Protein AF-A0A3N1Y1W2-F1 (afdb_monomer_lite)

Radius of gyration: 13.43 Å; chains: 1; bounding box: 50×23×30 Å

Organism: NCBI:txid1750597

Sequence (95 aa):
MHPESPPGPPAPRRCFCEIPLARLLRWVRLREAGYGTVELLRRARDAAEREEIAVVALLDVADEVLVREMAATGRDAAHLLACREALRRRLAGAD

Structure (mmCIF, N/CA/C/O backbone):
data_AF-A0A3N1Y1W2-F1
#
_entry.id   AF-A0A3N1Y1W2-F1
#
loop_
_atom_site.group_PDB
_atom_site.id
_atom_site.type_symbol
_atom_site.label_atom_id
_atom_site.label_alt_id
_atom_site.label_comp_id
_atom_site.label_asym_id
_atom_site.label_entity_id
_atom_site.label_seq_id
_atom_site.pdbx_PDB_ins_code
_atom_site.Cartn_x
_atom_site.Cartn_y
_atom_site.Cartn_z
_atom_site.occupancy
_atom_site.B_iso_or_equiv
_atom_site.auth_seq_id
_atom_site.auth_comp_id
_atom_site.auth_asym_id
_atom_site.auth_atom_id
_atom_site.pdbx_PDB_model_num
ATOM 1 N N . MET A 1 1 ? 32.365 2.344 13.270 1.00 36.91 1 MET A N 1
ATOM 2 C CA . MET A 1 1 ? 31.143 1.522 13.373 1.00 36.91 1 MET A CA 1
ATOM 3 C C . MET A 1 1 ? 30.010 2.374 12.819 1.00 36.91 1 MET A C 1
ATOM 5 O O . MET A 1 1 ? 29.548 3.269 13.512 1.00 36.91 1 MET A O 1
ATOM 9 N N . HIS A 1 2 ? 29.697 2.238 11.528 1.00 39.59 2 HIS A N 1
ATOM 10 C CA . HIS A 1 2 ? 28.581 2.977 10.931 1.00 39.59 2 HIS A CA 1
ATOM 11 C C . HIS A 1 2 ? 27.279 2.331 11.415 1.00 39.59 2 HIS A C 1
ATOM 13 O O . HIS A 1 2 ? 27.195 1.104 11.365 1.00 39.59 2 HIS A O 1
ATOM 19 N N . PRO A 1 3 ? 26.288 3.095 11.903 1.00 51.91 3 PRO A N 1
ATOM 20 C CA . PRO A 1 3 ? 24.970 2.533 12.133 1.00 51.91 3 PRO A CA 1
ATOM 21 C C . PRO A 1 3 ? 24.424 2.120 10.768 1.00 51.91 3 PRO A C 1
ATOM 23 O O . PRO A 1 3 ? 24.251 2.957 9.883 1.00 51.91 3 PRO A O 1
ATOM 26 N N . GLU A 1 4 ? 24.225 0.821 10.573 1.00 47.34 4 GLU A N 1
ATOM 27 C CA . GLU A 1 4 ? 23.556 0.310 9.386 1.00 47.34 4 GLU A CA 1
ATOM 28 C C . GLU A 1 4 ? 22.158 0.934 9.353 1.00 47.34 4 GLU A C 1
ATOM 30 O O . GLU A 1 4 ? 21.343 0.720 10.256 1.00 47.34 4 GLU A O 1
ATOM 35 N N . SER A 1 5 ? 21.904 1.786 8.357 1.00 47.47 5 SER A N 1
ATOM 36 C CA . SER A 1 5 ? 20.565 2.307 8.100 1.00 47.47 5 SER A CA 1
ATOM 37 C C . SER A 1 5 ? 19.606 1.119 8.042 1.00 47.47 5 SER A C 1
ATOM 39 O O . SER A 1 5 ? 19.909 0.146 7.345 1.00 47.47 5 SER A O 1
ATOM 41 N N . PRO A 1 6 ? 18.467 1.151 8.760 1.00 54.22 6 PRO A N 1
ATOM 42 C CA . PRO A 1 6 ? 17.512 0.057 8.686 1.00 54.22 6 PRO A CA 1
ATOM 43 C C . PRO A 1 6 ? 17.151 -0.167 7.212 1.00 54.22 6 PRO A C 1
ATOM 45 O O . PRO A 1 6 ? 16.948 0.821 6.496 1.00 54.22 6 PRO A O 1
ATOM 48 N N . PRO A 1 7 ? 17.085 -1.426 6.737 1.00 58.50 7 PRO A N 1
ATOM 49 C CA . PRO A 1 7 ? 16.740 -1.689 5.352 1.00 58.50 7 PRO A CA 1
ATOM 50 C C . PRO A 1 7 ? 15.393 -1.030 5.073 1.00 58.50 7 PRO A C 1
ATOM 52 O O . PRO A 1 7 ? 14.428 -1.236 5.822 1.00 58.50 7 PRO A O 1
ATOM 55 N N . GLY A 1 8 ? 15.362 -0.206 4.024 1.00 64.06 8 GLY A N 1
ATOM 56 C CA . GLY A 1 8 ? 14.157 0.474 3.571 1.00 64.06 8 GLY A CA 1
ATOM 57 C C . GLY A 1 8 ? 13.010 -0.506 3.286 1.00 64.06 8 GLY A C 1
ATOM 58 O O . GLY A 1 8 ? 13.187 -1.732 3.341 1.00 64.06 8 GLY A O 1
ATOM 59 N N . PRO A 1 9 ? 11.805 0.013 3.004 1.00 70.69 9 PRO A N 1
ATOM 60 C CA . PRO A 1 9 ? 10.707 -0.837 2.566 1.00 70.69 9 PRO A CA 1
ATOM 61 C C . PRO A 1 9 ? 11.155 -1.683 1.361 1.00 70.69 9 PRO A C 1
ATOM 63 O O . PRO A 1 9 ? 11.860 -1.170 0.490 1.00 70.69 9 PRO A O 1
ATOM 66 N N . PRO A 1 10 ? 10.804 -2.982 1.311 1.00 80.00 10 PRO A N 1
ATOM 67 C CA . PRO A 1 10 ? 11.085 -3.783 0.128 1.00 80.00 10 PRO A CA 1
ATOM 68 C C . PRO A 1 10 ? 10.349 -3.199 -1.082 1.00 80.00 10 PRO A C 1
ATOM 70 O O . PRO A 1 10 ? 9.249 -2.665 -0.934 1.00 80.00 10 PRO A O 1
ATOM 73 N N . ALA A 1 11 ? 10.926 -3.353 -2.275 1.00 83.81 11 ALA A N 1
ATOM 74 C CA . ALA A 1 11 ? 10.219 -3.047 -3.514 1.00 83.81 11 ALA A CA 1
ATOM 75 C C . ALA A 1 11 ? 8.932 -3.898 -3.590 1.00 83.81 11 ALA A C 1
ATOM 77 O O . ALA A 1 11 ? 9.028 -5.131 -3.496 1.00 83.81 11 ALA A O 1
ATOM 78 N N . PRO A 1 12 ? 7.743 -3.283 -3.730 1.00 89.31 12 PRO A N 1
ATOM 79 C CA . PRO A 1 12 ? 6.490 -4.016 -3.834 1.00 89.31 12 PRO A CA 1
ATOM 80 C C . PRO A 1 12 ? 6.468 -4.924 -5.060 1.00 89.31 12 PRO A C 1
ATOM 82 O O . PRO A 1 12 ? 6.798 -4.501 -6.168 1.00 89.31 12 PRO A O 1
ATOM 85 N N . ARG A 1 13 ? 6.027 -6.166 -4.871 1.00 93.19 13 ARG A N 1
ATOM 86 C CA . ARG A 1 13 ? 5.769 -7.118 -5.960 1.00 93.19 13 ARG A CA 1
ATOM 87 C C . ARG A 1 13 ? 4.280 -7.248 -6.255 1.00 93.19 13 ARG A C 1
ATOM 89 O O . ARG A 1 13 ? 3.917 -7.720 -7.325 1.00 93.19 13 ARG A O 1
ATOM 96 N N . ARG A 1 14 ? 3.434 -6.803 -5.326 1.00 94.88 14 ARG A N 1
ATOM 97 C CA . ARG A 1 14 ? 1.975 -6.788 -5.436 1.00 94.88 14 ARG A CA 1
ATOM 98 C C . ARG A 1 14 ? 1.432 -5.364 -5.519 1.00 94.88 14 ARG A C 1
ATOM 100 O O . ARG A 1 14 ? 1.872 -4.470 -4.797 1.00 94.88 14 ARG A O 1
ATOM 107 N N . CYS A 1 15 ? 0.442 -5.167 -6.381 1.00 95.75 15 CYS A N 1
ATOM 108 C CA . CYS A 1 15 ? -0.359 -3.954 -6.457 1.00 95.75 15 CYS A CA 1
ATOM 109 C C . CYS A 1 15 ? -1.375 -3.877 -5.302 1.00 95.75 15 CYS A C 1
ATOM 111 O O . CYS A 1 15 ? -1.708 -4.881 -4.671 1.00 95.75 15 CYS A O 1
ATOM 113 N N . PHE A 1 16 ? -1.931 -2.687 -5.056 1.00 95.25 16 PHE A N 1
ATOM 114 C CA . PHE A 1 16 ? -2.999 -2.467 -4.073 1.00 95.25 16 PHE A CA 1
ATOM 115 C C . PHE A 1 16 ? -4.190 -3.417 -4.263 1.00 95.25 16 PHE A C 1
ATOM 117 O O . PHE A 1 16 ? -4.784 -3.859 -3.285 1.00 95.25 16 PHE A O 1
ATOM 124 N N . CYS A 1 17 ? -4.534 -3.746 -5.512 1.00 95.38 17 CYS A N 1
ATOM 125 C CA . CYS A 1 17 ? -5.654 -4.629 -5.843 1.00 95.38 17 CYS A CA 1
ATOM 126 C C . CYS A 1 17 ? -5.377 -6.119 -5.562 1.00 95.38 17 CYS A C 1
ATOM 128 O O . CYS A 1 17 ? -6.314 -6.912 -5.522 1.00 95.38 17 CYS A O 1
ATOM 130 N N . GLU A 1 18 ? -4.117 -6.499 -5.338 1.00 96.12 18 GLU A N 1
ATOM 131 C CA . GLU A 1 18 ? -3.682 -7.884 -5.098 1.00 96.12 18 GLU A CA 1
ATOM 132 C C . GLU A 1 18 ? -3.524 -8.199 -3.603 1.00 96.12 18 GLU A C 1
ATOM 134 O O . GLU A 1 18 ? -3.311 -9.349 -3.214 1.00 96.12 18 GLU A O 1
ATOM 139 N N . ILE A 1 19 ? -3.627 -7.180 -2.747 1.00 95.50 19 ILE A N 1
ATOM 140 C CA . ILE A 1 19 ? -3.560 -7.325 -1.296 1.00 95.50 19 ILE A CA 1
ATOM 141 C C . ILE A 1 19 ? -4.979 -7.210 -0.727 1.00 95.50 19 ILE A C 1
ATOM 143 O O . ILE A 1 19 ? -5.685 -6.247 -1.029 1.00 95.50 19 ILE A O 1
ATOM 147 N N . PRO A 1 20 ? -5.414 -8.148 0.139 1.00 95.50 20 PRO A N 1
ATOM 148 C CA . PRO A 1 20 ? -6.714 -8.052 0.788 1.00 95.50 20 PRO A CA 1
ATOM 149 C C . PRO A 1 20 ? -6.896 -6.707 1.498 1.00 95.50 20 PRO A C 1
ATOM 151 O O . PRO A 1 20 ? -6.060 -6.316 2.316 1.00 95.50 20 PRO A O 1
ATOM 154 N N . LEU A 1 21 ? -8.022 -6.032 1.243 1.00 93.94 21 LEU A N 1
ATOM 155 C CA . LEU A 1 21 ? -8.304 -4.697 1.784 1.00 93.94 21 LEU A CA 1
ATOM 156 C C . LEU A 1 21 ? -8.141 -4.639 3.309 1.00 93.94 21 LEU A C 1
ATOM 158 O O . LEU A 1 21 ? -7.519 -3.717 3.822 1.00 93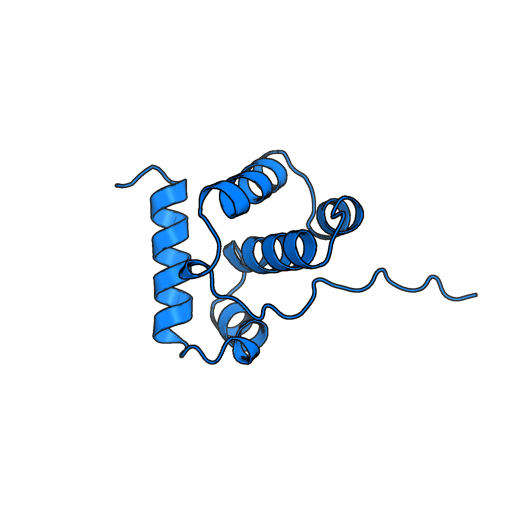.94 21 LEU A O 1
ATOM 162 N N . ALA A 1 22 ? -8.617 -5.654 4.036 1.00 93.88 22 ALA A N 1
ATOM 163 C CA . ALA A 1 22 ? -8.480 -5.732 5.492 1.00 93.88 22 ALA A CA 1
ATOM 164 C C . ALA A 1 22 ? -7.015 -5.666 5.974 1.00 93.88 22 ALA A C 1
ATOM 166 O O . ALA A 1 22 ? -6.739 -5.097 7.031 1.00 93.88 22 ALA A O 1
ATOM 167 N N . ARG A 1 23 ? -6.068 -6.205 5.192 1.00 95.31 23 ARG A N 1
ATOM 168 C CA . ARG A 1 23 ? -4.632 -6.148 5.503 1.00 95.31 23 ARG A CA 1
ATOM 169 C C . ARG A 1 23 ? -4.075 -4.749 5.269 1.00 95.31 23 ARG A C 1
ATOM 171 O O . ARG A 1 23 ? -3.381 -4.232 6.135 1.00 95.31 23 ARG A O 1
ATOM 178 N N . LEU A 1 24 ? -4.442 -4.103 4.160 1.00 94.69 24 LEU A N 1
ATOM 179 C CA . LEU A 1 24 ? -4.053 -2.712 3.894 1.00 94.69 24 LEU A CA 1
ATOM 180 C C . LEU A 1 24 ? -4.624 -1.760 4.955 1.00 94.69 24 LEU A C 1
ATOM 182 O O . LEU A 1 24 ? -3.886 -0.949 5.511 1.00 94.69 24 LEU A O 1
ATOM 186 N N . LEU A 1 25 ? -5.905 -1.917 5.307 1.00 93.69 25 LEU A N 1
ATOM 187 C CA . LEU A 1 25 ? -6.592 -1.102 6.315 1.00 93.69 25 LEU A CA 1
ATOM 188 C C . LEU A 1 25 ? -5.909 -1.147 7.681 1.00 93.69 25 LEU A C 1
ATOM 190 O O . LEU A 1 25 ? -5.828 -0.122 8.356 1.00 93.69 25 LEU A O 1
ATOM 194 N N . ARG A 1 26 ? -5.397 -2.314 8.091 1.00 94.94 26 ARG A N 1
ATOM 195 C CA . ARG A 1 26 ? -4.638 -2.450 9.342 1.00 94.94 26 ARG A CA 1
ATOM 196 C C . ARG A 1 26 ? -3.466 -1.466 9.388 1.00 94.94 26 ARG A C 1
ATOM 198 O O . ARG A 1 26 ? -3.265 -0.821 10.411 1.00 94.94 26 ARG A O 1
ATOM 205 N N . TRP A 1 27 ? -2.704 -1.354 8.303 1.00 95.31 27 TRP A N 1
ATOM 206 C CA . TRP A 1 27 ? -1.515 -0.501 8.247 1.00 95.31 27 TRP A CA 1
ATOM 207 C C . TRP A 1 27 ? -1.851 0.968 8.005 1.00 95.31 27 TRP A C 1
ATOM 209 O O . TRP A 1 27 ? -1.210 1.830 8.602 1.00 95.31 27 TRP A O 1
ATOM 219 N N . VAL A 1 28 ? -2.876 1.257 7.197 1.00 94.38 28 VAL A N 1
ATOM 220 C CA . VAL A 1 28 ? -3.371 2.628 6.988 1.00 94.38 28 VAL A CA 1
ATOM 221 C C . VAL A 1 28 ? -3.791 3.252 8.316 1.00 94.38 28 VAL A C 1
ATOM 223 O O . VAL A 1 28 ? -3.281 4.310 8.667 1.00 94.38 28 VAL A O 1
ATOM 226 N N . ARG A 1 29 ? -4.601 2.548 9.117 1.00 93.50 29 ARG A N 1
ATOM 227 C CA . ARG A 1 29 ? -5.047 3.031 10.436 1.00 93.50 29 ARG A CA 1
ATOM 228 C C . ARG A 1 29 ? -3.890 3.322 11.387 1.00 93.50 29 ARG A C 1
ATOM 230 O O . ARG A 1 29 ? -3.954 4.256 12.177 1.00 93.50 29 ARG A O 1
ATOM 237 N N . LEU A 1 30 ? -2.821 2.529 11.325 1.00 93.94 30 LEU A N 1
ATOM 238 C CA . LEU A 1 30 ? -1.627 2.794 12.125 1.00 93.94 30 LEU A CA 1
ATOM 239 C C . LEU A 1 30 ? -0.891 4.047 11.624 1.00 93.94 30 LEU A C 1
ATOM 241 O O . LEU A 1 30 ? -0.461 4.863 12.434 1.00 93.94 30 LEU A O 1
ATOM 245 N N . ARG A 1 31 ? -0.783 4.260 10.309 1.00 92.25 31 ARG A N 1
ATOM 246 C CA . ARG A 1 31 ? -0.210 5.510 9.786 1.00 92.25 31 ARG A CA 1
ATOM 247 C C . ARG A 1 31 ? -1.048 6.733 10.164 1.00 92.25 31 ARG A C 1
ATOM 249 O O . ARG A 1 31 ? -0.475 7.735 10.574 1.00 92.25 31 ARG A O 1
ATOM 256 N N . GLU A 1 32 ? -2.374 6.630 10.110 1.00 89.94 32 GLU A N 1
ATOM 257 C CA . GLU A 1 32 ? -3.301 7.681 10.562 1.00 89.94 32 GLU A CA 1
ATOM 258 C C . GLU A 1 32 ? -3.174 7.964 12.067 1.00 89.94 32 GLU A C 1
ATOM 260 O O . GLU A 1 32 ? -3.278 9.110 12.492 1.00 89.94 32 GLU A O 1
ATOM 265 N N . ALA A 1 33 ? -2.865 6.943 12.873 1.00 92.06 33 ALA A N 1
ATOM 266 C CA . ALA A 1 33 ? -2.552 7.090 14.295 1.00 92.06 33 ALA A CA 1
ATOM 267 C C . ALA A 1 33 ? -1.151 7.685 14.572 1.00 92.06 33 ALA A C 1
ATOM 269 O O . ALA A 1 33 ? -0.763 7.816 15.732 1.00 92.06 33 ALA A O 1
ATOM 270 N N . GLY A 1 34 ? -0.385 8.035 13.532 1.00 92.50 34 GLY A N 1
ATOM 271 C CA . GLY A 1 34 ? 0.912 8.707 13.639 1.00 92.50 34 GLY A CA 1
ATOM 272 C C . GLY A 1 34 ? 2.137 7.792 13.559 1.00 92.50 34 GLY A C 1
ATOM 273 O O . GLY A 1 34 ? 3.260 8.277 13.695 1.00 92.50 34 GLY A O 1
ATOM 274 N N . TYR A 1 35 ? 1.969 6.488 13.313 1.00 93.56 35 TYR A N 1
ATOM 275 C CA . TYR A 1 35 ? 3.108 5.577 13.176 1.00 93.56 35 TYR A CA 1
ATOM 276 C C . TYR A 1 35 ? 3.844 5.790 11.845 1.00 93.56 35 TYR A C 1
ATOM 278 O O . TYR A 1 35 ? 3.267 5.681 10.760 1.00 93.56 35 TYR A O 1
ATOM 286 N N . GLY A 1 36 ? 5.155 6.034 11.916 1.00 91.56 36 GLY A N 1
ATOM 287 C CA . GLY A 1 36 ? 5.999 6.197 10.731 1.00 91.56 36 GLY A CA 1
ATOM 288 C C . GLY A 1 36 ? 6.294 4.872 10.016 1.00 91.56 36 GLY A C 1
ATOM 289 O O . GLY A 1 36 ? 6.366 3.814 10.640 1.00 91.56 36 GLY A O 1
ATOM 290 N N . THR A 1 37 ? 6.559 4.917 8.705 1.00 91.50 37 THR A N 1
ATOM 291 C CA . THR A 1 37 ? 6.845 3.720 7.884 1.00 91.50 37 THR A CA 1
ATOM 292 C C . THR A 1 37 ? 7.989 2.869 8.443 1.00 91.50 37 THR A C 1
ATOM 294 O O . THR A 1 37 ? 7.867 1.650 8.523 1.00 91.50 37 THR A O 1
ATOM 297 N N . VAL A 1 38 ? 9.086 3.492 8.891 1.00 91.12 38 VAL A N 1
ATOM 298 C CA . VAL A 1 38 ? 10.230 2.776 9.495 1.00 91.12 38 VAL A CA 1
ATOM 299 C C . VAL A 1 38 ? 9.823 2.061 10.785 1.00 91.12 38 VAL A C 1
ATOM 301 O O . VAL A 1 38 ? 10.260 0.943 11.050 1.00 91.12 38 VAL A O 1
ATOM 304 N N . GLU A 1 39 ? 8.963 2.685 11.584 1.00 92.69 39 GLU A N 1
ATOM 305 C CA . GLU A 1 39 ? 8.463 2.118 12.832 1.00 92.69 39 GLU A CA 1
ATOM 306 C C . GLU A 1 39 ? 7.552 0.912 12.575 1.00 92.69 39 GLU A C 1
ATOM 308 O O . GLU A 1 39 ? 7.652 -0.106 13.258 1.00 92.69 39 GLU A O 1
ATOM 313 N N . LEU A 1 40 ? 6.704 0.994 11.548 1.00 93.62 40 LEU A N 1
ATOM 314 C CA . LEU A 1 40 ? 5.866 -0.117 11.106 1.00 93.62 40 LEU A CA 1
ATOM 315 C C . LEU A 1 40 ? 6.708 -1.273 10.560 1.00 93.62 40 LEU A C 1
ATOM 317 O O . LEU A 1 40 ? 6.474 -2.421 10.930 1.00 93.62 40 LEU A O 1
ATOM 321 N N . LEU A 1 41 ? 7.738 -0.988 9.757 1.00 93.19 41 LEU A N 1
ATOM 322 C CA . LEU A 1 41 ? 8.649 -2.012 9.231 1.00 93.19 41 LEU A CA 1
ATOM 323 C C . LEU A 1 41 ? 9.405 -2.761 10.335 1.00 93.19 41 LEU A C 1
ATOM 325 O O . LEU A 1 41 ? 9.693 -3.944 10.165 1.00 93.19 41 LEU A O 1
ATOM 329 N N . ARG A 1 42 ? 9.711 -2.102 11.462 1.00 91.00 42 ARG A N 1
ATOM 330 C CA . ARG A 1 42 ? 10.302 -2.750 12.649 1.00 91.00 42 ARG A CA 1
ATOM 331 C C . ARG A 1 42 ? 9.318 -3.662 13.386 1.00 91.00 42 ARG A C 1
ATOM 333 O O . ARG A 1 42 ? 9.756 -4.575 14.074 1.00 91.00 42 ARG A O 1
ATOM 340 N N . ARG A 1 43 ? 8.010 -3.415 13.261 1.00 90.75 43 ARG A N 1
ATOM 341 C CA . ARG A 1 43 ? 6.941 -4.244 13.849 1.00 90.75 43 ARG A CA 1
ATOM 342 C C . ARG A 1 43 ? 6.503 -5.401 12.955 1.00 90.75 43 ARG A C 1
ATOM 344 O O . ARG A 1 43 ? 5.812 -6.296 13.436 1.00 90.75 43 ARG A O 1
ATOM 351 N N . ALA A 1 44 ? 6.860 -5.363 11.676 1.00 93.25 44 ALA A N 1
ATOM 352 C CA . ALA A 1 44 ? 6.527 -6.413 10.730 1.00 93.25 44 ALA A CA 1
ATOM 353 C C . ALA A 1 44 ? 7.209 -7.729 11.124 1.00 93.25 44 ALA A C 1
ATOM 355 O O . ALA A 1 44 ? 8.418 -7.771 11.355 1.00 93.25 44 ALA A O 1
ATOM 356 N N . ARG A 1 45 ? 6.428 -8.804 11.188 1.00 92.94 45 ARG A N 1
ATOM 357 C CA . ARG A 1 45 ? 6.886 -10.133 11.619 1.00 92.94 45 ARG A CA 1
ATOM 358 C C . ARG A 1 45 ? 7.410 -10.980 10.471 1.00 92.94 45 ARG A C 1
ATOM 360 O O . ARG A 1 45 ? 8.214 -11.880 10.688 1.00 92.94 45 ARG A O 1
ATOM 367 N N . ASP A 1 46 ? 6.944 -10.703 9.261 1.00 92.75 46 ASP A N 1
ATOM 368 C CA . ASP A 1 46 ? 7.271 -11.469 8.069 1.00 92.75 46 ASP A CA 1
ATOM 369 C C . ASP A 1 46 ? 7.395 -10.571 6.828 1.00 92.75 46 ASP A C 1
ATOM 371 O O . ASP A 1 46 ? 7.135 -9.363 6.852 1.00 92.75 46 ASP A O 1
ATOM 375 N N . ALA A 1 47 ? 7.836 -11.171 5.722 1.00 91.06 47 ALA A N 1
ATOM 376 C CA . ALA A 1 47 ? 8.015 -10.470 4.456 1.00 91.06 47 ALA A CA 1
ATOM 377 C C . ALA A 1 47 ? 6.694 -9.946 3.865 1.00 91.06 47 ALA A C 1
ATOM 379 O O . ALA A 1 47 ? 6.709 -8.927 3.176 1.00 91.06 47 ALA A O 1
ATOM 380 N N . ALA A 1 48 ? 5.564 -10.602 4.144 1.00 92.75 48 ALA A N 1
ATOM 381 C CA . ALA A 1 48 ? 4.265 -10.183 3.631 1.00 92.75 48 ALA A CA 1
ATOM 382 C C . ALA A 1 48 ? 3.786 -8.902 4.328 1.00 92.75 48 ALA A C 1
ATOM 384 O O . ALA A 1 48 ? 3.374 -7.965 3.649 1.00 92.75 48 ALA A O 1
ATOM 385 N N . GLU A 1 49 ? 3.916 -8.820 5.655 1.00 95.06 49 GLU A N 1
ATOM 386 C CA . GLU A 1 49 ? 3.631 -7.604 6.422 1.00 95.06 49 GLU A CA 1
ATOM 387 C C . GLU A 1 49 ? 4.535 -6.445 5.968 1.00 95.06 49 GLU A C 1
ATOM 389 O O . GLU A 1 49 ? 4.057 -5.328 5.775 1.00 95.06 49 GLU A O 1
ATOM 394 N N . ARG A 1 50 ? 5.828 -6.704 5.720 1.00 94.62 50 ARG A N 1
ATOM 395 C CA . ARG A 1 50 ? 6.752 -5.685 5.184 1.00 94.62 50 ARG A CA 1
ATOM 396 C C . ARG A 1 50 ? 6.325 -5.173 3.810 1.00 94.62 50 ARG A C 1
ATOM 398 O O . ARG A 1 50 ? 6.416 -3.973 3.562 1.00 94.62 50 ARG A O 1
ATOM 405 N N . GLU A 1 51 ? 5.879 -6.063 2.928 1.00 94.06 51 GLU A N 1
ATOM 406 C CA . GLU A 1 51 ? 5.382 -5.686 1.604 1.00 94.06 51 GLU A CA 1
ATOM 407 C C . GLU A 1 51 ? 4.086 -4.872 1.693 1.00 94.06 51 GLU A C 1
ATOM 409 O O . GLU A 1 51 ? 3.952 -3.859 1.017 1.00 94.06 51 GLU A O 1
ATOM 414 N N . GLU A 1 52 ? 3.156 -5.249 2.568 1.00 95.62 52 GLU A N 1
ATOM 415 C CA . GLU A 1 52 ? 1.928 -4.478 2.793 1.00 95.62 52 GLU A CA 1
ATOM 416 C C . GLU A 1 52 ? 2.212 -3.066 3.293 1.00 95.62 52 GLU A C 1
ATOM 418 O O . GLU A 1 52 ? 1.610 -2.109 2.810 1.00 95.62 52 GLU A O 1
ATOM 423 N N . ILE A 1 53 ? 3.149 -2.926 4.234 1.00 95.56 53 ILE A N 1
ATOM 424 C CA . ILE A 1 53 ? 3.587 -1.621 4.733 1.00 95.56 53 ILE A CA 1
ATOM 425 C C . ILE A 1 53 ? 4.228 -0.805 3.608 1.00 95.56 53 ILE A C 1
ATOM 427 O O . ILE A 1 53 ? 3.956 0.389 3.504 1.00 95.56 53 ILE A O 1
ATOM 431 N N . ALA A 1 54 ? 5.047 -1.431 2.756 1.00 93.75 54 ALA A N 1
ATOM 432 C CA . ALA A 1 54 ? 5.649 -0.766 1.603 1.00 93.75 54 ALA A CA 1
ATOM 433 C C . ALA A 1 54 ? 4.582 -0.257 0.623 1.00 93.75 54 ALA A C 1
ATOM 435 O O . ALA A 1 54 ? 4.621 0.906 0.234 1.00 93.75 54 ALA A O 1
ATOM 436 N N . VAL A 1 55 ? 3.587 -1.086 0.292 1.00 95.19 55 VAL A N 1
ATOM 437 C CA . VAL A 1 55 ? 2.457 -0.689 -0.562 1.00 95.19 55 VAL A CA 1
ATOM 438 C C . VAL A 1 55 ? 1.672 0.463 0.067 1.00 95.19 55 VAL A C 1
ATOM 440 O O . VAL A 1 55 ? 1.395 1.456 -0.599 1.00 95.19 55 VAL A O 1
ATOM 443 N N . VAL A 1 56 ? 1.363 0.392 1.363 1.00 95.06 56 VAL A N 1
ATOM 444 C CA . VAL A 1 56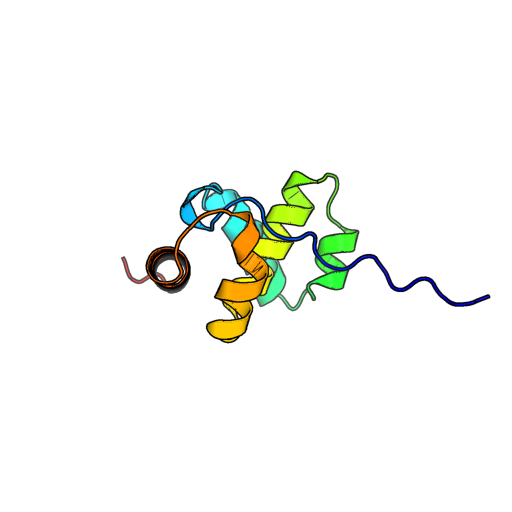 ? 0.640 1.462 2.072 1.00 95.06 56 VAL A CA 1
ATOM 445 C C . VAL A 1 56 ? 1.452 2.757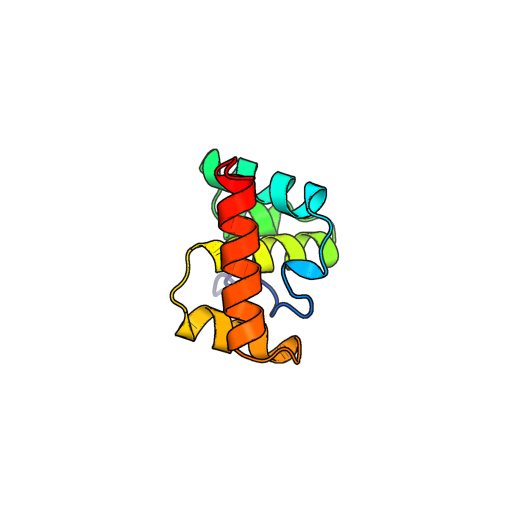 2.164 1.00 95.06 56 VAL A C 1
ATOM 447 O O . VAL A 1 56 ? 0.872 3.839 2.110 1.00 95.06 56 VAL A O 1
ATOM 450 N N . ALA A 1 57 ? 2.780 2.689 2.262 1.00 93.94 57 ALA A N 1
ATOM 451 C CA . ALA A 1 57 ? 3.633 3.877 2.253 1.00 93.94 57 ALA A CA 1
ATOM 452 C C . ALA A 1 57 ? 3.565 4.643 0.919 1.00 93.94 57 ALA A C 1
ATOM 454 O O . ALA A 1 57 ? 3.786 5.852 0.897 1.00 93.94 57 ALA A O 1
ATOM 455 N N . LEU A 1 58 ? 3.212 3.962 -0.173 1.00 94.81 58 LEU A N 1
ATOM 456 C CA . LEU A 1 58 ? 3.060 4.556 -1.500 1.00 94.81 58 LEU A CA 1
ATOM 457 C C . LEU A 1 58 ? 1.686 5.210 -1.729 1.00 94.81 58 LEU A C 1
ATOM 459 O O . LEU A 1 58 ? 1.439 5.771 -2.796 1.00 94.81 58 LEU A O 1
ATOM 463 N N . LEU A 1 59 ? 0.785 5.184 -0.743 1.00 93.81 59 LEU A N 1
ATOM 464 C CA . LEU A 1 59 ? -0.496 5.884 -0.848 1.00 93.81 59 LEU A CA 1
ATOM 465 C C . LEU A 1 59 ? -0.341 7.403 -0.916 1.00 93.81 59 LEU A C 1
ATOM 467 O O . LEU A 1 59 ? -1.178 8.032 -1.550 1.00 93.81 59 LEU A O 1
ATOM 471 N N . ASP A 1 60 ? 0.703 7.980 -0.318 1.00 89.62 60 ASP A N 1
ATOM 472 C CA . ASP A 1 60 ? 0.862 9.440 -0.170 1.00 89.62 60 ASP A CA 1
ATOM 473 C C . ASP A 1 60 ? 2.042 10.010 -0.965 1.00 89.62 60 ASP A C 1
ATOM 475 O O . ASP A 1 60 ? 2.448 11.152 -0.757 1.00 89.62 60 ASP A O 1
ATOM 479 N N . VAL A 1 61 ? 2.628 9.220 -1.866 1.00 93.19 61 VAL A N 1
ATOM 480 C CA . VAL A 1 61 ? 3.738 9.675 -2.713 1.00 93.19 61 VAL A CA 1
ATOM 481 C C . VAL A 1 61 ? 3.231 10.226 -4.043 1.00 93.19 61 VAL A C 1
ATOM 483 O O . VAL A 1 61 ? 2.128 9.897 -4.489 1.00 93.19 61 VAL A O 1
ATOM 486 N N . ALA A 1 62 ? 4.068 11.041 -4.688 1.00 96.56 62 ALA A N 1
ATOM 487 C CA . ALA A 1 62 ? 3.839 11.520 -6.047 1.00 96.56 62 ALA A CA 1
ATOM 488 C C . ALA A 1 62 ? 3.725 10.359 -7.052 1.00 96.56 62 ALA A C 1
ATOM 490 O O . ALA A 1 62 ? 4.280 9.275 -6.851 1.00 96.56 62 ALA A O 1
ATOM 491 N N . ASP A 1 63 ? 3.010 10.596 -8.143 1.00 96.94 63 ASP A N 1
ATOM 492 C CA . ASP A 1 63 ? 2.624 9.589 -9.136 1.00 96.94 63 ASP A CA 1
ATOM 493 C C . ASP A 1 63 ? 3.840 8.957 -9.814 1.00 96.94 63 ASP A C 1
ATOM 495 O O . ASP A 1 63 ? 3.904 7.742 -9.993 1.00 96.94 63 ASP A O 1
ATOM 499 N N . GLU A 1 64 ? 4.858 9.759 -10.107 1.00 95.81 64 GLU A N 1
ATOM 500 C CA . GLU A 1 64 ? 6.104 9.305 -10.719 1.00 95.81 64 GLU A CA 1
ATOM 501 C C . GLU A 1 64 ? 6.877 8.384 -9.771 1.00 95.81 64 GLU A C 1
ATOM 503 O O . GLU A 1 64 ? 7.473 7.392 -10.198 1.00 95.81 64 GLU A O 1
ATOM 508 N N . VAL A 1 65 ? 6.840 8.688 -8.469 1.00 95.06 65 VAL A N 1
ATOM 509 C CA . VAL A 1 65 ? 7.452 7.848 -7.434 1.00 95.06 65 VAL A CA 1
ATOM 510 C C . VAL A 1 65 ? 6.686 6.539 -7.321 1.00 95.06 65 VAL A C 1
ATOM 512 O O . VAL A 1 65 ? 7.307 5.483 -7.342 1.00 95.06 65 VAL A O 1
ATOM 515 N N . LEU A 1 66 ? 5.352 6.581 -7.278 1.00 95.94 66 LEU A N 1
ATOM 516 C CA . LEU A 1 66 ? 4.523 5.377 -7.254 1.00 95.94 66 LEU A CA 1
ATOM 517 C C . LEU A 1 66 ? 4.873 4.431 -8.408 1.00 95.94 66 LEU A C 1
ATOM 519 O O . LEU A 1 66 ? 5.156 3.255 -8.181 1.00 95.94 66 LEU A O 1
ATOM 523 N N . VAL A 1 67 ? 4.861 4.949 -9.639 1.00 95.94 67 VAL A N 1
ATOM 524 C CA . VAL A 1 67 ? 5.110 4.156 -10.850 1.00 95.94 67 VAL A CA 1
ATOM 525 C C . VAL A 1 67 ? 6.515 3.562 -10.831 1.00 95.94 67 VAL A C 1
ATOM 527 O O . VAL A 1 67 ? 6.684 2.384 -11.142 1.00 95.94 67 VAL A O 1
ATOM 530 N N . ARG A 1 68 ? 7.520 4.342 -10.416 1.00 94.75 68 ARG A N 1
ATOM 531 C CA . ARG A 1 68 ? 8.902 3.866 -10.305 1.00 94.75 68 ARG A CA 1
ATOM 532 C C . ARG A 1 68 ? 9.042 2.751 -9.272 1.00 94.75 68 ARG A C 1
ATOM 534 O O . ARG A 1 68 ? 9.602 1.704 -9.584 1.00 94.75 68 ARG A O 1
ATOM 541 N N . GLU A 1 69 ? 8.544 2.963 -8.056 1.00 93.81 69 GLU A N 1
ATOM 542 C CA . GLU A 1 69 ? 8.712 2.004 -6.957 1.00 93.81 69 GLU A CA 1
ATOM 543 C C . GLU A 1 69 ? 7.903 0.717 -7.184 1.00 93.81 69 GLU A C 1
ATOM 545 O O . GLU A 1 69 ? 8.311 -0.356 -6.744 1.00 93.81 69 GLU A O 1
ATOM 550 N N . MET A 1 70 ? 6.785 0.787 -7.914 1.00 94.69 70 MET A N 1
ATOM 551 C CA . MET A 1 70 ? 5.940 -0.372 -8.229 1.00 94.69 70 MET A CA 1
ATOM 552 C C . MET A 1 70 ? 6.232 -1.006 -9.593 1.00 94.69 70 MET A C 1
ATOM 554 O O . MET A 1 70 ? 5.506 -1.914 -10.003 1.00 94.69 70 MET 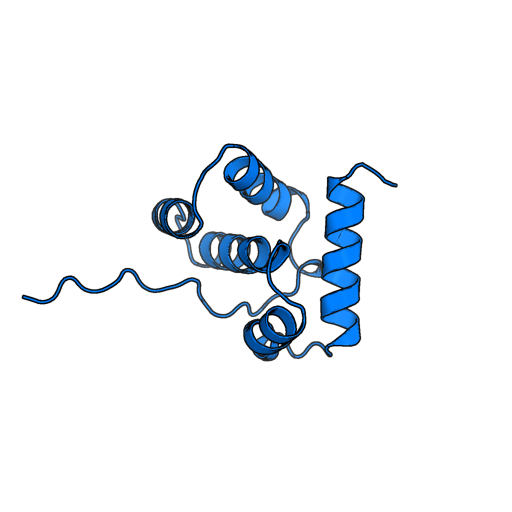A O 1
ATOM 558 N N . ALA A 1 71 ? 7.298 -0.600 -10.289 1.00 90.94 71 ALA A N 1
ATOM 559 C CA . ALA A 1 71 ? 7.653 -1.161 -11.594 1.00 90.94 71 ALA A CA 1
ATOM 560 C C . ALA A 1 71 ? 7.826 -2.695 -11.553 1.00 90.94 71 ALA A C 1
ATOM 562 O O . ALA A 1 71 ? 7.476 -3.397 -12.500 1.00 90.94 71 ALA A O 1
ATOM 563 N N . ALA A 1 72 ? 8.289 -3.234 -10.419 1.00 90.12 72 ALA A N 1
ATOM 564 C CA . ALA A 1 72 ? 8.478 -4.670 -10.208 1.00 90.12 72 ALA A CA 1
ATOM 565 C C . ALA A 1 72 ? 7.168 -5.484 -10.139 1.00 90.12 72 ALA A C 1
ATOM 567 O O . ALA A 1 72 ? 7.217 -6.711 -10.208 1.00 90.12 72 ALA A O 1
ATOM 568 N N . THR A 1 73 ? 6.006 -4.830 -10.028 1.00 90.00 73 THR A N 1
ATOM 569 C CA . THR A 1 73 ? 4.692 -5.498 -10.061 1.00 90.00 73 THR A CA 1
ATOM 570 C C . THR A 1 73 ? 4.289 -5.958 -11.466 1.00 90.00 73 THR A C 1
ATOM 572 O O . THR A 1 73 ? 3.356 -6.743 -11.611 1.00 90.00 73 THR A O 1
ATOM 575 N N . GLY A 1 74 ? 4.950 -5.451 -12.517 1.00 91.44 74 GLY A N 1
ATOM 576 C CA . GLY A 1 74 ? 4.590 -5.728 -13.912 1.00 91.44 74 GLY A CA 1
ATOM 577 C C . GLY A 1 74 ? 3.278 -5.078 -14.371 1.00 91.44 74 GLY A C 1
ATOM 578 O O . GLY A 1 74 ? 2.801 -5.375 -15.465 1.00 91.44 74 GLY A O 1
ATOM 579 N N . ARG A 1 75 ? 2.677 -4.206 -13.552 1.00 93.50 75 ARG A N 1
ATOM 580 C CA . ARG A 1 75 ? 1.486 -3.423 -13.905 1.00 93.50 75 ARG A CA 1
ATOM 581 C C . ARG A 1 75 ? 1.887 -2.143 -14.635 1.00 93.50 75 ARG A C 1
ATOM 583 O O . ARG A 1 75 ? 2.924 -1.555 -14.339 1.00 93.50 75 ARG A O 1
ATOM 590 N N . ASP A 1 76 ? 1.048 -1.697 -15.564 1.00 95.88 76 ASP A N 1
ATOM 591 C CA . ASP A 1 76 ? 1.243 -0.401 -16.211 1.00 95.88 76 ASP A CA 1
ATOM 592 C C . ASP A 1 76 ? 0.905 0.771 -15.269 1.00 95.88 76 ASP A C 1
ATOM 594 O O . ASP A 1 76 ? 0.221 0.622 -14.251 1.00 95.88 76 ASP A O 1
ATOM 598 N N . ALA A 1 77 ? 1.397 1.963 -15.614 1.00 95.88 77 ALA A N 1
ATOM 599 C CA . ALA A 1 77 ? 1.209 3.163 -14.805 1.00 95.88 77 ALA A CA 1
ATOM 600 C C . ALA A 1 77 ? -0.274 3.519 -14.601 1.00 95.88 77 ALA A C 1
ATOM 602 O O . ALA A 1 77 ? -0.667 3.892 -13.496 1.00 95.88 77 ALA A O 1
ATOM 603 N N . ALA A 1 78 ? -1.109 3.368 -15.634 1.00 96.44 78 ALA A N 1
ATOM 604 C CA . ALA A 1 78 ? -2.530 3.694 -15.555 1.00 96.44 78 ALA A CA 1
ATOM 605 C C . ALA A 1 78 ? -3.247 2.802 -14.528 1.00 96.44 78 ALA A C 1
ATOM 607 O O . ALA A 1 78 ? -4.020 3.298 -13.706 1.00 96.44 78 ALA A O 1
ATOM 608 N N . HIS A 1 79 ? -2.932 1.507 -14.509 1.00 96.88 79 HIS A N 1
ATOM 609 C CA . HIS A 1 79 ? -3.435 0.552 -13.533 1.00 96.88 79 HIS A CA 1
ATOM 610 C C . HIS A 1 79 ? -2.990 0.899 -12.110 1.00 96.88 79 HIS A C 1
ATOM 612 O O . HIS A 1 79 ? -3.812 0.883 -11.193 1.00 96.88 79 HIS A O 1
ATOM 618 N N . LEU A 1 80 ? -1.707 1.221 -11.911 1.00 97.06 80 LEU A N 1
ATOM 619 C CA . LEU A 1 80 ? -1.165 1.570 -10.593 1.00 97.06 80 LEU A CA 1
ATOM 620 C C . LEU A 1 80 ? -1.859 2.804 -10.005 1.00 97.06 80 LEU A C 1
ATOM 622 O O . LEU A 1 80 ? -2.297 2.781 -8.851 1.00 97.06 80 LEU A O 1
ATOM 626 N N . LEU A 1 81 ? -2.012 3.852 -10.816 1.00 97.50 81 LEU A N 1
ATOM 627 C CA . LEU A 1 81 ? -2.672 5.093 -10.417 1.00 97.50 81 LEU A CA 1
ATOM 628 C C . LEU A 1 81 ? -4.159 4.871 -10.129 1.00 97.50 81 LEU A C 1
ATOM 630 O O . LEU A 1 81 ? -4.652 5.304 -9.085 1.00 97.50 81 LEU A O 1
ATOM 634 N N . ALA A 1 82 ? -4.856 4.133 -10.998 1.00 97.12 82 ALA A N 1
ATOM 635 C CA . ALA A 1 82 ? -6.265 3.803 -10.807 1.00 97.12 82 ALA A CA 1
ATOM 636 C C . ALA A 1 82 ? -6.496 2.951 -9.549 1.00 97.12 82 ALA A C 1
ATOM 638 O O . ALA A 1 82 ? -7.444 3.204 -8.806 1.00 97.12 82 ALA A O 1
ATOM 639 N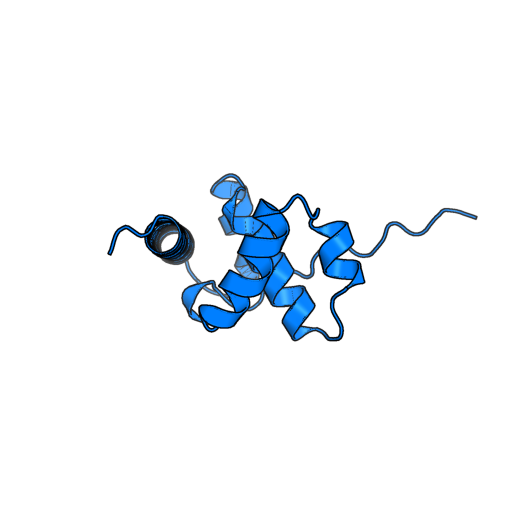 N . CYS A 1 83 ? -5.622 1.979 -9.267 1.00 96.69 83 CYS A N 1
ATOM 640 C CA . CYS A 1 83 ? -5.715 1.152 -8.064 1.00 96.69 83 CYS A CA 1
ATOM 641 C C . CYS A 1 83 ? -5.457 1.953 -6.786 1.00 96.69 83 CYS A C 1
ATOM 643 O O . CYS A 1 83 ? -6.183 1.773 -5.806 1.00 96.69 83 CYS A O 1
ATOM 645 N N . ARG A 1 84 ? -4.467 2.857 -6.791 1.00 96.88 84 ARG A N 1
ATOM 646 C CA . ARG A 1 84 ? -4.219 3.764 -5.660 1.00 96.88 84 ARG A CA 1
ATOM 647 C C . ARG A 1 84 ? -5.440 4.646 -5.400 1.00 96.88 84 ARG A C 1
ATOM 649 O O . ARG A 1 84 ? -5.873 4.766 -4.258 1.00 96.88 84 ARG A O 1
ATOM 656 N N . GLU A 1 85 ? -6.027 5.216 -6.449 1.00 96.38 85 GLU A N 1
ATOM 657 C CA . GLU A 1 85 ? -7.197 6.090 -6.328 1.00 96.38 85 GLU A CA 1
ATOM 658 C C . GLU A 1 85 ? -8.459 5.334 -5.889 1.00 96.38 85 GLU A C 1
ATOM 660 O O . GLU A 1 85 ? -9.235 5.815 -5.066 1.00 96.38 85 GLU A O 1
ATOM 665 N N . ALA A 1 86 ? -8.662 4.112 -6.385 1.00 95.06 86 ALA A N 1
ATOM 666 C CA . ALA A 1 86 ? -9.737 3.243 -5.914 1.00 95.06 86 ALA A CA 1
ATOM 667 C C . ALA A 1 86 ? -9.586 2.916 -4.420 1.00 95.06 86 ALA A C 1
ATOM 669 O O . ALA A 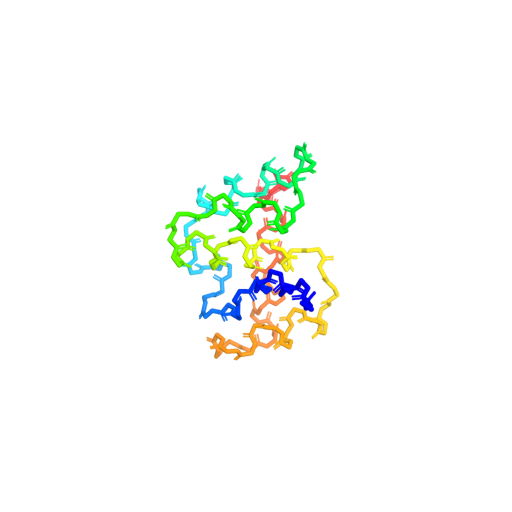1 86 ? -10.570 2.944 -3.683 1.00 95.06 86 ALA A O 1
ATOM 670 N N . LEU A 1 87 ? -8.362 2.649 -3.954 1.00 94.38 87 LEU A N 1
ATOM 671 C CA . LEU A 1 87 ? -8.105 2.439 -2.532 1.00 94.38 87 LEU A CA 1
ATOM 672 C C . LEU A 1 87 ? -8.378 3.711 -1.720 1.00 94.38 87 LEU A C 1
ATOM 674 O O . LEU A 1 87 ? -9.085 3.628 -0.722 1.00 94.38 87 LEU A O 1
ATOM 678 N N . ARG A 1 88 ? -7.893 4.882 -2.152 1.00 93.44 88 ARG A N 1
ATOM 679 C CA . ARG A 1 88 ? -8.154 6.166 -1.472 1.00 93.44 88 ARG A CA 1
ATOM 680 C C . ARG A 1 88 ? -9.648 6.459 -1.324 1.00 93.44 88 ARG A C 1
ATOM 682 O O . ARG A 1 88 ? -10.077 6.823 -0.233 1.00 93.44 88 ARG A O 1
ATOM 689 N N . ARG A 1 89 ? -10.451 6.233 -2.369 1.00 92.75 89 ARG A N 1
ATOM 690 C CA . ARG A 1 89 ? -11.916 6.397 -2.306 1.00 92.75 89 ARG A CA 1
ATOM 691 C C . ARG A 1 89 ? -12.569 5.482 -1.269 1.00 92.75 89 ARG A C 1
ATOM 693 O O . ARG A 1 89 ? -13.340 5.960 -0.441 1.00 92.75 89 ARG A O 1
ATOM 700 N N . ARG A 1 90 ? -12.169 4.205 -1.234 1.00 90.12 90 ARG A N 1
ATOM 701 C CA . ARG A 1 90 ? -12.626 3.245 -0.211 1.00 90.12 90 ARG A CA 1
ATOM 702 C C . ARG A 1 90 ? -12.247 3.675 1.206 1.00 90.12 90 ARG A C 1
ATOM 704 O O . ARG A 1 90 ? -13.028 3.492 2.131 1.00 90.12 90 ARG A O 1
ATOM 711 N N . LEU A 1 91 ? -11.052 4.243 1.388 1.00 87.25 91 LEU A N 1
ATOM 712 C CA . LEU A 1 91 ? -10.602 4.767 2.684 1.00 87.25 91 LEU A CA 1
ATOM 713 C C . LEU A 1 91 ? -11.410 5.994 3.122 1.00 87.25 91 LEU A C 1
ATOM 715 O O . LEU A 1 91 ? -11.717 6.126 4.302 1.00 87.25 91 LEU A O 1
ATOM 719 N N . ALA A 1 92 ? -11.798 6.853 2.178 1.00 85.94 92 ALA A N 1
ATOM 720 C CA . ALA A 1 92 ? -12.618 8.035 2.436 1.00 85.94 92 ALA A CA 1
ATOM 721 C C . ALA A 1 92 ? -14.101 7.717 2.722 1.00 85.94 92 ALA A C 1
ATOM 723 O O . ALA A 1 92 ? -14.874 8.636 2.986 1.00 85.94 92 ALA A O 1
ATOM 724 N N . GLY A 1 93 ? -14.516 6.445 2.655 1.00 77.50 93 GLY A N 1
ATOM 725 C CA . GLY A 1 93 ? -15.922 6.052 2.787 1.00 77.50 93 GLY A CA 1
ATOM 726 C C . GLY A 1 93 ? -16.795 6.501 1.611 1.00 77.50 93 GLY A C 1
ATOM 727 O O . GLY A 1 93 ? -18.008 6.601 1.760 1.00 77.50 93 GLY A O 1
ATOM 728 N N . ALA A 1 94 ? -16.179 6.799 0.464 1.00 54.81 94 ALA A N 1
ATOM 729 C CA . ALA A 1 94 ? -16.867 7.134 -0.774 1.00 54.81 94 ALA A CA 1
ATOM 730 C C . ALA A 1 94 ? -17.063 5.855 -1.607 1.00 54.81 94 ALA A C 1
ATOM 732 O O . ALA A 1 94 ? -16.277 5.585 -2.519 1.00 54.81 94 ALA A O 1
ATOM 733 N N . ASP A 1 95 ? -18.079 5.066 -1.253 1.00 46.81 95 ASP A N 1
ATOM 734 C CA . ASP A 1 95 ? -18.642 3.972 -2.064 1.00 46.81 95 ASP A CA 1
ATOM 735 C C . ASP A 1 95 ? -20.118 4.273 -2.369 1.00 46.81 95 ASP A C 1
ATOM 737 O O . ASP A 1 95 ? -20.870 4.576 -1.411 1.00 46.81 95 ASP A O 1
#

pLDDT: mean 88.55, std 13.98, range [36.91, 97.5]

Secondary structure (DSSP, 8-state):
----PPPPPPPP-S-GGGS-HHHHHHHHHHHHTT--HHHHHHH--SHHHHHHHHHHHGGGS-HHHHHHHTGGG---HHHHHHHHHHHHHHHTT--

Foldseek 3Di:
DDPDDPDAQPQAQDALVRDPLVLLVVLLVVVVVVQDLVNQCVVDPDNVSSNSSVNNVLLPDDLVVQCVSNVNNVDDSVVRVVSSVVSVCVVVVND